Protein AF-A0A3D3UH06-F1 (afdb_monomer_lite)

Structure (mmCIF, N/CA/C/O backbone):
data_AF-A0A3D3UH06-F1
#
_entry.id   AF-A0A3D3UH06-F1
#
loop_
_atom_site.group_PDB
_atom_site.id
_atom_site.type_symbol
_atom_site.label_atom_id
_atom_site.label_alt_id
_atom_site.label_comp_id
_atom_site.label_asym_id
_atom_site.label_entity_id
_atom_site.label_seq_id
_atom_site.pdbx_PDB_ins_code
_atom_site.Cartn_x
_atom_site.Cartn_y
_atom_site.Cartn_z
_atom_site.occupancy
_atom_site.B_iso_or_equiv
_atom_site.auth_seq_id
_atom_site.auth_comp_id
_atom_site.auth_asym_id
_atom_site.auth_atom_id
_atom_site.pdbx_PDB_model_num
ATOM 1 N N . ARG A 1 1 ? 3.532 -11.341 1.034 1.00 81.75 1 ARG A N 1
ATOM 2 C CA . ARG A 1 1 ? 2.698 -11.365 2.263 1.00 81.75 1 ARG A CA 1
ATOM 3 C C . ARG A 1 1 ? 3.389 -10.493 3.302 1.00 81.75 1 ARG A C 1
ATOM 5 O O . ARG A 1 1 ? 4.564 -10.725 3.543 1.00 81.75 1 ARG A O 1
ATOM 12 N N . GLN A 1 2 ? 2.723 -9.481 3.853 1.00 90.88 2 GLN A N 1
ATOM 13 C CA . GLN A 1 2 ? 3.290 -8.618 4.895 1.00 90.88 2 GLN A CA 1
ATOM 14 C C . GLN A 1 2 ? 2.432 -8.711 6.156 1.00 90.88 2 GLN A C 1
ATOM 16 O O . GLN A 1 2 ? 1.204 -8.693 6.069 1.00 90.88 2 GLN A O 1
ATOM 21 N N . SER A 1 3 ? 3.067 -8.822 7.318 1.00 93.00 3 SER A N 1
ATOM 22 C CA . SER A 1 3 ? 2.375 -8.796 8.607 1.00 93.00 3 SER A CA 1
ATOM 23 C C . SER A 1 3 ? 2.176 -7.347 9.041 1.00 93.00 3 SER A C 1
ATOM 25 O O . SER A 1 3 ? 3.133 -6.576 9.095 1.00 93.00 3 SER A O 1
ATOM 27 N N . ARG A 1 4 ? 0.931 -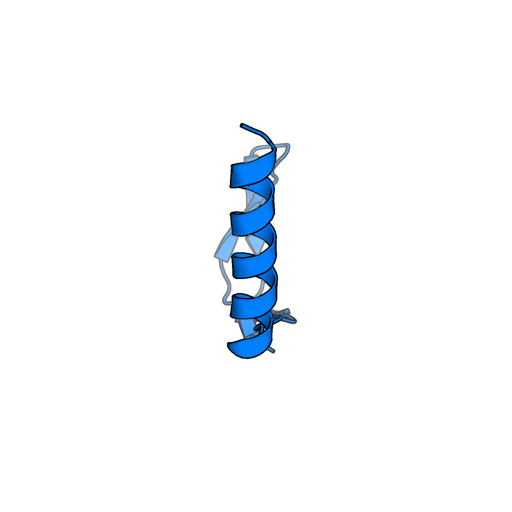6.960 9.322 1.00 94.81 4 ARG A N 1
ATOM 28 C CA . ARG A 1 4 ? 0.591 -5.662 9.913 1.00 94.81 4 ARG A CA 1
ATOM 29 C C . ARG A 1 4 ? 0.373 -5.858 11.411 1.00 94.81 4 ARG A C 1
ATOM 31 O O . ARG A 1 4 ? -0.364 -6.764 11.798 1.00 94.81 4 ARG A O 1
ATOM 38 N N . GLN A 1 5 ? 1.033 -5.031 12.217 1.00 96.06 5 GLN A N 1
ATOM 39 C CA . GLN A 1 5 ? 0.928 -5.045 13.677 1.00 96.06 5 GLN A CA 1
ATOM 40 C C . GLN A 1 5 ? -0.403 -4.443 14.148 1.00 96.06 5 GLN A C 1
ATOM 42 O O . GLN A 1 5 ? -1.111 -3.795 13.368 1.00 96.06 5 GLN A O 1
ATOM 47 N N . ALA A 1 6 ? -0.730 -4.677 15.419 1.00 95.88 6 ALA A N 1
ATOM 48 C CA . ALA A 1 6 ? -1.873 -4.047 16.062 1.00 95.88 6 ALA A CA 1
ATOM 49 C C . ALA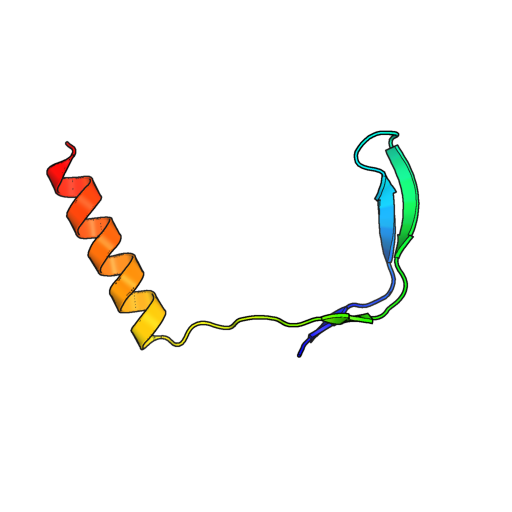 A 1 6 ? -1.673 -2.527 16.152 1.00 95.88 6 ALA A C 1
ATOM 51 O O . ALA A 1 6 ? -0.551 -2.062 16.342 1.00 95.88 6 ALA A O 1
ATOM 52 N N . ARG A 1 7 ? -2.749 -1.753 16.000 1.00 96.44 7 ARG A N 1
ATOM 53 C CA . ARG A 1 7 ? -2.731 -0.289 16.167 1.00 96.44 7 ARG A CA 1
ATOM 54 C C . ARG A 1 7 ? -4.130 0.250 16.427 1.00 96.44 7 ARG A C 1
ATOM 56 O O . ARG A 1 7 ? -5.103 -0.382 16.020 1.00 96.44 7 ARG A O 1
ATOM 63 N N . MET A 1 8 ? -4.227 1.430 17.030 1.00 96.25 8 MET A N 1
ATOM 64 C CA . MET A 1 8 ? -5.492 2.158 17.098 1.00 96.25 8 MET A CA 1
ATOM 65 C C . MET A 1 8 ? -5.718 2.911 15.785 1.00 96.25 8 MET A C 1
ATOM 67 O O . MET A 1 8 ? -4.834 3.620 15.303 1.00 96.25 8 MET A O 1
ATOM 71 N N . GLY A 1 9 ? -6.862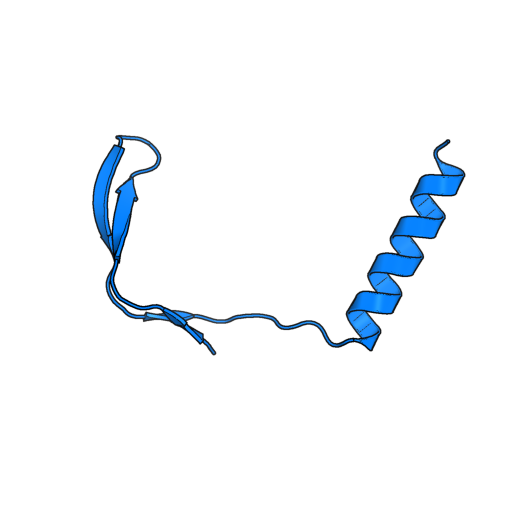 2.678 15.153 1.00 94.88 9 GLY A N 1
ATOM 72 C CA . GLY A 1 9 ? -7.327 3.443 14.002 1.00 94.88 9 GLY A CA 1
ATOM 73 C C . GLY A 1 9 ? -8.483 4.352 14.390 1.00 94.88 9 GLY A C 1
ATOM 74 O O . GLY A 1 9 ? -8.864 4.421 15.555 1.00 94.88 9 GLY A O 1
ATOM 75 N N . ARG A 1 10 ? -9.068 5.018 13.395 1.00 97.44 10 ARG A N 1
ATOM 76 C CA . ARG A 1 10 ? -10.301 5.789 13.561 1.00 97.44 10 ARG A CA 1
ATOM 77 C C . ARG A 1 10 ? -11.285 5.454 12.460 1.00 97.44 10 ARG A C 1
ATOM 79 O O . ARG A 1 10 ? -10.863 5.174 11.335 1.00 97.44 10 ARG A O 1
ATOM 86 N N . ASN A 1 11 ? -12.575 5.487 12.773 1.00 96.12 11 ASN A N 1
ATOM 87 C CA . ASN A 1 11 ? -13.613 5.446 11.754 1.00 96.12 11 ASN A CA 1
ATOM 88 C C . ASN A 1 11 ? -13.519 6.738 10.918 1.00 96.12 11 ASN A C 1
ATOM 90 O O . ASN A 1 11 ? -13.728 7.816 11.476 1.00 96.12 11 ASN A O 1
ATOM 94 N N . PRO A 1 12 ? -13.225 6.673 9.603 1.00 96.38 12 PRO A N 1
ATOM 95 C CA . PRO A 1 12 ? -13.048 7.872 8.780 1.00 96.38 12 PRO A CA 1
ATOM 96 C C . PRO A 1 12 ? -14.277 8.788 8.734 1.00 96.38 12 PRO A C 1
ATOM 98 O O . PRO A 1 12 ? -14.143 9.956 8.387 1.00 96.38 12 PRO A O 1
ATOM 101 N N . LYS A 1 13 ? -15.465 8.264 9.066 1.00 95.25 13 LYS A N 1
ATOM 102 C CA . LYS A 1 13 ? -16.726 9.007 9.034 1.00 95.25 13 LYS A CA 1
ATOM 103 C C . LYS A 1 13 ? -17.096 9.651 10.375 1.00 95.25 13 LYS A C 1
ATOM 105 O O . LYS A 1 13 ? -17.695 10.718 10.362 1.00 95.25 13 LYS A O 1
ATOM 110 N N . THR A 1 14 ? -16.777 9.018 11.508 1.00 95.31 14 THR A N 1
ATOM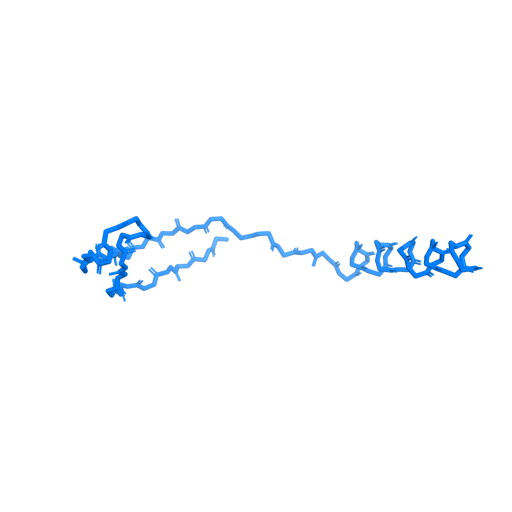 111 C CA . THR A 1 14 ? -17.217 9.466 12.852 1.00 95.31 14 THR A CA 1
ATOM 112 C C . THR A 1 14 ? -16.077 9.920 13.762 1.00 95.31 14 THR A C 1
ATOM 114 O O . THR A 1 14 ? -16.321 10.599 14.751 1.00 95.31 14 THR A O 1
ATOM 117 N N . GLY A 1 15 ? -14.828 9.565 13.451 1.00 93.88 15 GLY A N 1
ATOM 118 C CA . GLY A 1 15 ? -13.654 9.896 14.264 1.00 93.88 15 GLY A CA 1
ATOM 119 C C . GLY A 1 15 ? -13.434 8.991 15.480 1.00 93.88 15 GLY A C 1
ATOM 120 O O . GLY A 1 15 ? -12.375 9.073 16.098 1.00 93.88 15 GLY A O 1
ATOM 121 N N . GLU A 1 16 ? -14.375 8.098 15.786 1.00 97.06 16 GLU A N 1
ATOM 122 C CA . GLU A 1 16 ? -14.276 7.143 16.894 1.00 97.06 16 GLU A CA 1
ATOM 123 C C . GLU A 1 16 ? -13.053 6.234 16.757 1.00 97.06 16 GLU A C 1
ATOM 125 O O . GLU A 1 16 ? -12.728 5.767 15.659 1.00 97.06 16 GLU A O 1
ATOM 130 N N . GLU A 1 17 ? -12.388 5.959 17.878 1.00 95.06 17 GLU A N 1
ATOM 131 C CA . GLU A 1 17 ? -11.203 5.107 17.913 1.00 95.06 17 GLU A CA 1
ATOM 132 C C . GLU A 1 17 ? -11.576 3.623 17.847 1.00 95.06 17 GLU A C 1
ATOM 134 O O . GLU A 1 17 ? -12.391 3.127 18.622 1.00 95.06 17 GLU A O 1
ATOM 139 N N . VAL A 1 18 ? -10.970 2.902 16.898 1.00 95.81 18 VAL A N 1
ATOM 140 C CA . VAL A 1 18 ? -11.266 1.487 16.635 1.00 95.81 18 VAL A CA 1
ATOM 141 C C . VAL A 1 18 ? -9.972 0.668 16.635 1.00 95.81 18 VAL A C 1
ATOM 143 O O . VAL A 1 18 ? -9.064 0.957 15.842 1.00 95.81 18 VAL A O 1
ATOM 146 N N . PRO A 1 19 ? -9.865 -0.391 17.463 1.00 95.31 19 PRO A N 1
ATOM 147 C CA . PRO A 1 19 ? -8.670 -1.220 17.512 1.00 95.31 19 PRO A CA 1
ATOM 148 C C . PRO A 1 19 ? -8.533 -2.064 16.243 1.00 95.31 19 PRO A C 1
ATOM 150 O O . PRO A 1 19 ? -9.414 -2.840 15.866 1.00 95.31 19 PRO A O 1
ATOM 153 N N . ILE A 1 20 ? -7.376 -1.962 15.595 1.00 95.44 20 ILE A N 1
ATOM 154 C CA . ILE A 1 20 ? -7.028 -2.746 14.414 1.00 95.44 20 ILE A CA 1
ATOM 155 C C . ILE A 1 20 ? -6.169 -3.932 14.852 1.00 95.44 20 ILE A C 1
ATOM 157 O O . ILE A 1 20 ? -5.003 -3.769 15.206 1.00 95.44 20 ILE A O 1
ATOM 161 N N . LYS A 1 21 ? -6.744 -5.139 14.789 1.00 96.00 21 LYS A N 1
ATOM 162 C CA . LYS A 1 21 ? -6.064 -6.403 15.118 1.00 96.00 21 LYS A CA 1
ATOM 163 C C . LYS A 1 21 ? -4.913 -6.719 14.144 1.00 96.00 21 LYS A C 1
ATOM 165 O O . LYS A 1 21 ? -4.992 -6.344 12.964 1.00 96.00 21 LYS A O 1
ATOM 170 N N . PRO A 1 22 ? -3.872 -7.446 14.596 1.00 96.81 22 PRO A N 1
ATOM 171 C CA . PRO A 1 22 ? -2.780 -7.861 13.728 1.00 96.81 22 PRO A CA 1
ATOM 172 C C . PRO A 1 22 ? -3.294 -8.831 12.661 1.00 96.81 22 PRO A C 1
ATOM 174 O O . PRO A 1 22 ? -4.082 -9.734 12.941 1.00 96.81 22 PRO A O 1
ATOM 177 N N . ARG A 1 23 ? -2.860 -8.637 11.415 1.00 96.06 23 ARG A N 1
ATOM 178 C CA . ARG A 1 23 ? -3.284 -9.469 10.279 1.00 96.06 23 ARG A CA 1
ATOM 179 C C . ARG A 1 23 ? -2.212 -9.556 9.205 1.00 96.06 23 ARG A C 1
ATOM 181 O O . ARG A 1 23 ? -1.358 -8.677 9.078 1.00 96.06 23 ARG A O 1
ATOM 188 N N . ARG A 1 24 ? -2.279 -10.606 8.389 1.00 96.12 24 ARG A N 1
ATOM 189 C CA . ARG A 1 24 ? -1.446 -10.755 7.189 1.00 96.12 24 ARG A CA 1
ATOM 190 C C . ARG A 1 24 ? -2.162 -10.124 6.002 1.00 96.12 24 ARG A C 1
ATOM 192 O O . ARG A 1 24 ? -3.341 -10.378 5.790 1.00 96.12 24 ARG A O 1
ATOM 199 N N . VAL A 1 25 ? -1.448 -9.314 5.229 1.00 95.81 25 VAL A N 1
ATOM 200 C CA . VAL A 1 25 ? -1.975 -8.665 4.023 1.00 95.81 25 VAL A CA 1
ATOM 201 C C . VAL A 1 25 ? -1.165 -9.055 2.793 1.00 95.81 25 VAL A C 1
ATOM 203 O O . VAL A 1 25 ? 0.020 -9.417 2.870 1.00 95.81 25 VAL A O 1
ATOM 206 N N . LEU A 1 26 ? -1.815 -8.979 1.637 1.00 96.75 26 LEU A N 1
ATOM 207 C CA . LEU A 1 26 ? -1.145 -9.052 0.349 1.00 96.75 26 LEU A CA 1
ATOM 208 C C . LEU A 1 26 ? -0.502 -7.696 0.056 1.00 96.75 26 LEU A C 1
ATOM 210 O O . LEU A 1 26 ? -1.072 -6.647 0.341 1.00 96.75 26 LEU A O 1
ATOM 214 N N . VAL A 1 27 ? 0.722 -7.736 -0.460 1.00 95.62 27 VAL A N 1
ATOM 215 C CA . VAL A 1 27 ? 1.467 -6.548 -0.875 1.00 95.62 27 VAL A CA 1
ATOM 216 C C . VAL A 1 27 ? 2.072 -6.876 -2.218 1.00 95.62 27 VAL A C 1
ATOM 218 O O . VAL A 1 27 ? 2.785 -7.875 -2.335 1.00 95.62 27 VAL A O 1
ATOM 221 N N . PHE A 1 28 ? 1.777 -6.040 -3.202 1.00 95.62 28 PHE A N 1
ATOM 222 C CA . PHE A 1 28 ? 2.441 -6.078 -4.488 1.00 95.62 28 PHE A CA 1
ATOM 223 C C . PHE A 1 28 ? 3.751 -5.296 -4.392 1.00 95.62 28 PHE A C 1
ATOM 225 O O . PHE A 1 28 ? 3.776 -4.170 -3.897 1.00 95.62 28 PHE A O 1
ATOM 232 N N . ARG A 1 29 ? 4.845 -5.911 -4.837 1.00 95.06 29 ARG A N 1
ATOM 233 C CA . ARG A 1 29 ? 6.132 -5.242 -5.019 1.00 95.06 29 ARG A CA 1
ATOM 234 C C . ARG A 1 29 ? 6.464 -5.323 -6.506 1.00 95.06 29 ARG A C 1
ATOM 236 O O . ARG A 1 29 ? 6.759 -6.427 -6.963 1.00 95.06 29 ARG A O 1
ATOM 243 N N . PRO A 1 30 ? 6.360 -4.216 -7.262 1.00 96.75 30 PRO A N 1
ATOM 244 C CA . PRO A 1 30 ? 6.718 -4.237 -8.672 1.00 96.75 30 PRO A CA 1
ATOM 245 C C . PRO A 1 30 ? 8.204 -4.566 -8.828 1.00 96.75 30 PRO A C 1
ATOM 247 O O . PRO A 1 30 ? 9.022 -4.176 -7.991 1.00 96.75 30 PRO A O 1
ATOM 250 N N . SER A 1 31 ? 8.555 -5.270 -9.903 1.00 97.69 31 SER A N 1
ATOM 251 C CA . SER A 1 31 ? 9.956 -5.450 -10.284 1.00 97.69 31 SER A CA 1
ATOM 252 C C . SER A 1 31 ? 10.556 -4.124 -10.757 1.00 97.69 31 SER A C 1
ATOM 254 O O . SER A 1 31 ? 9.828 -3.234 -11.206 1.00 97.69 31 SER A O 1
ATOM 256 N N . HIS A 1 32 ? 11.885 -4.003 -10.695 1.00 97.06 32 HIS A N 1
ATOM 257 C CA . HIS A 1 32 ? 12.600 -2.839 -11.232 1.00 97.06 32 HIS A CA 1
ATOM 258 C C . HIS A 1 32 ? 12.239 -2.599 -12.705 1.00 97.06 32 HIS A C 1
ATOM 260 O O . HIS A 1 32 ? 11.786 -1.513 -13.050 1.00 97.06 32 HIS A O 1
ATOM 266 N N . VAL A 1 33 ? 12.258 -3.665 -13.515 1.00 97.62 33 VAL A N 1
ATOM 267 C CA . VAL A 1 33 ? 11.871 -3.634 -14.935 1.00 97.62 33 VAL A CA 1
ATOM 268 C C . VAL A 1 33 ? 10.461 -3.070 -15.141 1.00 97.62 33 VAL A C 1
ATOM 270 O O . VAL A 1 33 ? 10.247 -2.220 -16.001 1.00 97.62 33 VAL A O 1
ATOM 273 N N . LEU A 1 34 ? 9.470 -3.521 -14.361 1.00 96.44 34 LEU A N 1
ATOM 274 C CA . LEU A 1 34 ? 8.099 -3.021 -14.498 1.00 96.44 34 LEU A CA 1
ATOM 275 C C . LEU A 1 34 ? 8.001 -1.542 -14.103 1.00 96.44 34 LEU A C 1
ATOM 277 O O . LEU A 1 34 ? 7.335 -0.767 -14.787 1.00 96.44 34 LEU A O 1
ATOM 281 N N . LYS A 1 35 ? 8.673 -1.153 -13.014 1.00 96.50 35 LYS A N 1
ATOM 282 C CA . LYS A 1 35 ? 8.696 0.228 -12.525 1.00 96.50 35 LYS A CA 1
ATOM 283 C C . LYS A 1 35 ? 9.305 1.177 -13.562 1.00 96.50 35 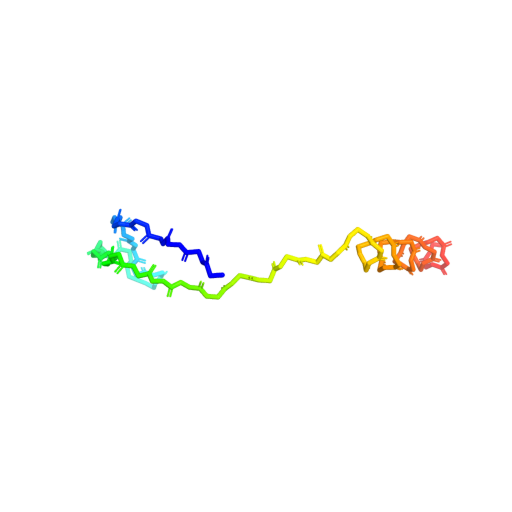LYS A C 1
ATOM 285 O O . LYS A 1 35 ? 8.717 2.217 -13.837 1.00 96.50 35 LYS A O 1
ATOM 290 N N . GLU A 1 36 ? 10.433 0.804 -14.159 1.00 95.75 36 GLU A N 1
ATOM 291 C CA . GLU A 1 36 ? 11.116 1.583 -15.200 1.00 95.75 36 GLU A CA 1
ATOM 292 C C . GLU A 1 36 ? 10.244 1.757 -16.445 1.00 95.75 36 GLU A C 1
A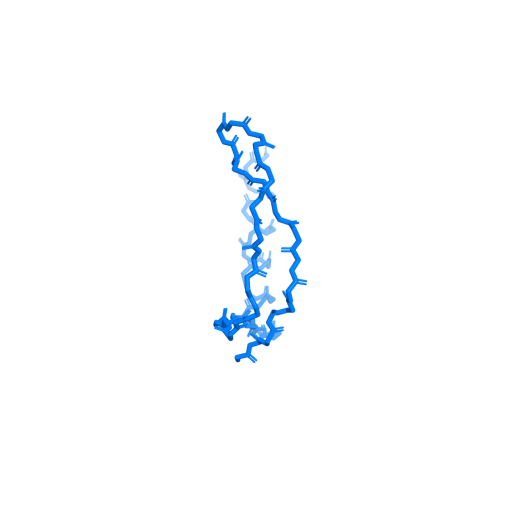TOM 294 O O . GLU A 1 36 ? 10.060 2.882 -16.907 1.00 95.75 36 GLU A O 1
ATOM 299 N N . ARG A 1 37 ? 9.631 0.672 -16.942 1.00 96.06 37 ARG A N 1
ATOM 300 C CA . ARG A 1 37 ? 8.755 0.724 -18.126 1.00 96.06 37 ARG A CA 1
ATOM 301 C C . ARG A 1 37 ? 7.569 1.664 -17.928 1.00 96.06 37 ARG A C 1
ATOM 303 O O . ARG A 1 37 ? 7.271 2.458 -18.816 1.00 96.06 37 ARG A O 1
ATOM 310 N N . ILE A 1 38 ? 6.892 1.585 -16.780 1.00 95.00 38 ILE A N 1
ATOM 311 C CA . ILE A 1 38 ? 5.734 2.441 -16.493 1.00 95.00 38 ILE A CA 1
ATOM 312 C C . ILE A 1 38 ? 6.163 3.897 -16.307 1.00 95.00 38 ILE A C 1
ATOM 314 O O . ILE A 1 38 ? 5.576 4.782 -16.927 1.00 95.00 38 ILE A O 1
ATOM 318 N N . ASN A 1 39 ? 7.200 4.152 -15.506 1.00 94.69 39 ASN A N 1
ATOM 319 C CA . ASN A 1 39 ? 7.651 5.515 -15.232 1.00 94.69 39 ASN A CA 1
ATOM 320 C C . ASN A 1 39 ? 8.185 6.207 -16.495 1.00 94.69 39 ASN A C 1
ATOM 322 O O . ASN A 1 39 ? 7.829 7.355 -16.748 1.00 94.69 39 ASN A O 1
ATOM 326 N N . GLY A 1 40 ? 8.967 5.506 -17.322 1.00 92.19 40 GLY A N 1
ATOM 327 C CA . GLY A 1 40 ? 9.452 6.037 -18.598 1.00 92.19 40 GLY A CA 1
ATOM 328 C C . GLY A 1 40 ? 8.314 6.343 -19.577 1.00 92.19 40 GLY A C 1
ATOM 329 O O . GLY A 1 40 ? 8.274 7.417 -20.171 1.00 92.19 40 GLY A O 1
ATOM 330 N N . ALA A 1 41 ? 7.327 5.447 -19.688 1.00 90.06 41 ALA A N 1
ATOM 331 C CA . ALA A 1 41 ? 6.167 5.665 -20.553 1.00 90.06 41 ALA A CA 1
ATOM 332 C C . ALA A 1 41 ? 5.250 6.806 -20.074 1.00 90.06 41 ALA A C 1
ATOM 334 O O . ALA A 1 41 ? 4.487 7.357 -20.867 1.00 90.06 41 ALA A O 1
ATOM 335 N N . LEU A 1 42 ? 5.247 7.136 -18.781 1.00 87.69 42 LEU A N 1
ATOM 336 C CA . LEU A 1 42 ? 4.517 8.291 -18.253 1.00 87.69 42 LEU A CA 1
ATOM 337 C C . LEU A 1 42 ? 5.277 9.599 -18.502 1.00 87.69 42 LEU A C 1
ATOM 339 O O . LEU A 1 42 ? 4.661 10.556 -18.959 1.00 87.69 42 LEU A O 1
ATOM 343 N N . ALA A 1 43 ? 6.599 9.619 -18.304 1.00 82.56 43 ALA A N 1
ATOM 344 C CA . ALA A 1 43 ? 7.431 10.795 -18.570 1.00 82.56 43 ALA A CA 1
ATOM 345 C C . ALA A 1 43 ? 7.363 11.253 -20.041 1.00 82.56 43 ALA A C 1
ATOM 347 O O . ALA A 1 43 ? 7.281 12.447 -20.320 1.00 82.56 43 ALA A O 1
ATOM 348 N N . GLY A 1 44 ? 7.316 10.308 -20.988 1.00 74.31 44 GLY A N 1
ATOM 349 C CA . GLY A 1 44 ? 7.138 10.626 -22.410 1.00 74.31 44 GLY A CA 1
ATOM 350 C C . GLY A 1 44 ? 5.752 11.180 -22.768 1.00 74.31 44 GLY A C 1
ATOM 351 O O . GLY A 1 44 ? 5.612 11.859 -23.778 1.00 74.31 44 GLY A O 1
ATOM 352 N N . ARG A 1 45 ? 4.723 10.923 -21.947 1.00 70.94 45 ARG A N 1
ATOM 353 C CA . ARG A 1 45 ? 3.362 11.446 -22.161 1.00 70.94 45 ARG A CA 1
ATOM 354 C C . ARG A 1 45 ? 3.174 12.856 -21.618 1.00 70.94 45 ARG A C 1
ATOM 356 O O . ARG A 1 45 ? 2.433 13.620 -22.219 1.00 70.94 45 ARG A O 1
ATOM 363 N N . SER A 1 46 ? 3.841 13.206 -20.521 1.00 66.56 46 SER A N 1
ATOM 364 C CA . SER A 1 46 ? 3.793 14.565 -19.970 1.00 66.56 46 SER A CA 1
ATOM 365 C C . SER A 1 46 ? 4.466 15.596 -20.879 1.00 66.56 46 SER A C 1
ATOM 367 O O . SER A 1 46 ? 3.970 16.704 -20.970 1.00 66.56 46 SER A O 1
ATOM 369 N N . ALA A 1 47 ? 5.527 15.222 -21.602 1.00 61.06 47 ALA A N 1
ATOM 370 C CA . ALA A 1 47 ? 6.223 16.126 -22.526 1.00 61.06 47 ALA A CA 1
ATOM 371 C C . ALA A 1 47 ? 5.484 16.372 -23.858 1.00 61.06 47 ALA A C 1
ATOM 373 O O . ALA A 1 47 ? 5.863 17.264 -24.602 1.00 61.06 47 ALA A O 1
ATOM 374 N N . ALA A 1 48 ? 4.472 15.561 -24.184 1.00 59.50 48 ALA A N 1
ATOM 375 C CA . ALA A 1 48 ? 3.645 15.722 -25.385 1.00 59.50 48 ALA A CA 1
ATOM 376 C C . ALA A 1 48 ? 2.282 16.381 -25.091 1.00 59.50 48 ALA A C 1
ATOM 378 O O . ALA A 1 48 ? 1.499 16.601 -26.012 1.00 59.50 48 ALA A O 1
ATOM 379 N N . ALA A 1 49 ? 1.973 16.612 -23.810 1.00 59.50 49 ALA A N 1
ATOM 380 C CA . ALA A 1 49 ? 0.749 17.263 -23.340 1.00 59.50 49 ALA A CA 1
ATOM 381 C C . ALA A 1 49 ? 0.990 18.713 -22.870 1.00 59.50 49 ALA A C 1
ATOM 383 O O . ALA A 1 49 ? 0.056 19.349 -22.382 1.00 59.50 49 ALA A O 1
ATOM 384 N N . GLU A 1 50 ? 2.226 19.197 -23.013 1.00 50.00 50 GLU A N 1
ATOM 385 C CA . GLU A 1 50 ? 2.636 20.604 -22.953 1.00 50.00 50 GLU A CA 1
ATOM 386 C C . GLU A 1 50 ? 2.913 21.083 -24.384 1.00 50.00 50 GLU A C 1
ATOM 388 O O . GLU A 1 50 ? 2.443 22.188 -24.731 1.00 50.00 50 GLU A O 1
#

Sequence (50 aa):
RQSRQARMGRNPKTGEEVPIKPRRVLVFRPSHVLKERINGALAGRSAAAE

pLDDT: mean 90.3, std 11.75, range [50.0, 97.69]

Secondary structure (DSSP, 8-state):
-EEEPPEEEE-TTT--EEEE--EEE------HHHHHHHHHHHHHHHTT--

Foldseek 3Di:
DDKDDWDWDADPVPRDIDIDHIDDDDDDDDDPVVVCVVVVVVVVVVVVVD

Radius of gyration: 18.87 Å; chains: 1; bounding box: 30×32×43 Å